Protein AF-A0A2E0MWC6-F1 (afdb_monomer)

Secondary structure (DSSP, 8-state):
--GGGS-HHHHHHHHHHHHHHHHHHHTT--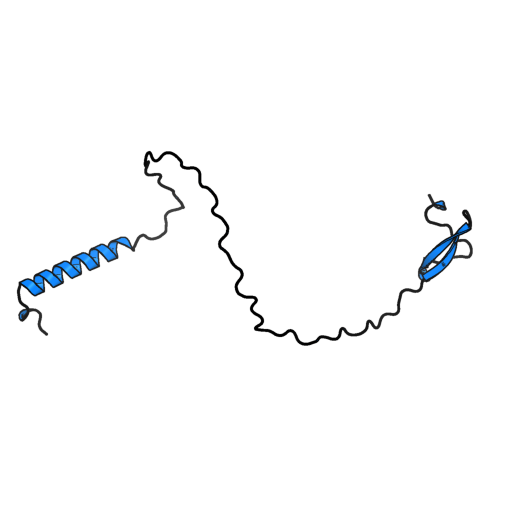-S------------------PPPP-----------S------PPP--SPPPPEEEEEBTTT--EEEEEGGG--SS-B--TTT--

Radius of gyration: 42.91 Å; Cα contacts (8 Å, |Δi|>4): 45; chains: 1; bounding box: 86×52×92 Å

Sequence (114 aa):
MNPEDLSIEELQKILQKKLEAENTKEETNKSVSDDFSVSRTGSNSRRQAVSAKENTWEDVGEHEDVSTPDFTPTARRRPKAKKVKKRCHVCGKNFEISASLVSGEFVRCNDCVK

Nearest PDB structures (foldseek):
  9c3c-assembly1_d  TM=2.875E-01  e=9.033E+00  Oryctolagus cuniculus

Mean predicted aligned error: 20.72 Å

Foldseek 3Di:
DDPVPDDPVVVVVVVVVVVVVVVVVVVPPPDPPDDDDDDDPDDVDDDDDDDDDPDPDDPPDDPPVDDDDDDDDDPDPDDDFDWDWDAAPPPRDIDIDGPVPPDDDHDHDPVVVD

Structure (mmCIF, N/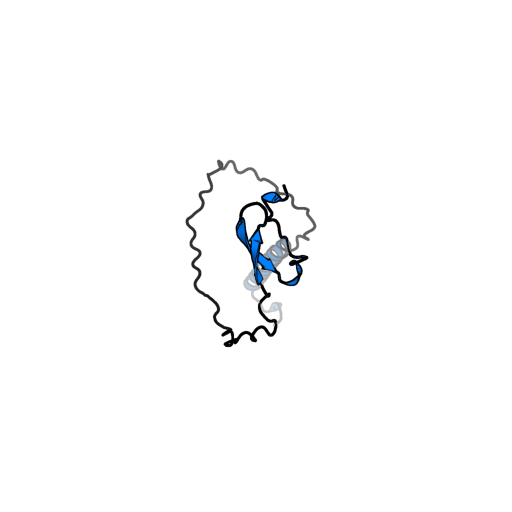CA/C/O backbone):
data_AF-A0A2E0MWC6-F1
#
_entry.id   AF-A0A2E0MWC6-F1
#
loop_
_atom_site.group_PDB
_atom_site.id
_atom_site.type_symbol
_atom_site.label_atom_id
_atom_site.label_alt_id
_atom_site.label_comp_id
_atom_site.label_asym_id
_atom_site.label_entity_id
_atom_site.label_seq_id
_atom_site.pdbx_PDB_ins_code
_atom_site.Cartn_x
_atom_site.Cartn_y
_atom_site.Cartn_z
_atom_site.occupancy
_atom_site.B_iso_or_equiv
_atom_site.auth_seq_id
_atom_site.auth_comp_id
_atom_site.auth_asym_id
_atom_site.auth_atom_id
_atom_site.pdbx_PDB_model_num
ATOM 1 N N . MET A 1 1 ? 59.049 -27.434 -55.974 1.00 55.75 1 MET A N 1
ATOM 2 C CA . MET A 1 1 ? 59.530 -26.546 -57.050 1.00 55.75 1 MET A CA 1
ATOM 3 C C . MET A 1 1 ? 60.727 -25.807 -56.501 1.00 55.75 1 MET A C 1
ATOM 5 O O . MET A 1 1 ? 60.599 -25.214 -55.435 1.00 55.75 1 MET A O 1
ATOM 9 N N . ASN A 1 2 ? 61.882 -25.951 -57.146 1.00 64.25 2 ASN A N 1
ATOM 10 C CA . ASN A 1 2 ? 63.106 -25.287 -56.711 1.00 64.25 2 ASN A CA 1
ATOM 11 C C . ASN A 1 2 ? 63.046 -23.815 -57.155 1.00 64.25 2 ASN A C 1
ATOM 13 O O . ASN A 1 2 ? 62.472 -23.526 -58.203 1.00 64.25 2 ASN A O 1
ATOM 17 N N . PRO A 1 3 ? 63.585 -22.871 -56.369 1.00 60.91 3 PRO A N 1
ATOM 18 C CA . PRO A 1 3 ? 63.461 -21.438 -56.649 1.00 60.91 3 PRO A CA 1
ATOM 19 C C . PRO A 1 3 ? 64.243 -20.975 -57.891 1.00 60.91 3 PRO A C 1
ATOM 21 O O . PRO A 1 3 ? 64.112 -19.822 -58.287 1.00 60.91 3 PRO A O 1
ATOM 24 N N . GLU A 1 4 ? 65.045 -21.856 -58.489 1.00 64.94 4 GLU A N 1
ATOM 25 C CA . GLU A 1 4 ? 65.932 -21.564 -59.621 1.00 64.94 4 GLU A CA 1
ATOM 26 C C . GLU A 1 4 ? 65.227 -21.638 -60.989 1.00 64.94 4 GLU A C 1
ATOM 28 O O . GLU A 1 4 ? 65.752 -21.115 -61.966 1.00 64.94 4 GLU A O 1
ATOM 33 N N . ASP A 1 5 ? 64.020 -22.215 -61.058 1.00 68.69 5 ASP A N 1
ATOM 34 C CA . ASP A 1 5 ? 63.251 -22.383 -62.306 1.00 68.69 5 ASP A CA 1
ATOM 35 C C . ASP A 1 5 ? 62.284 -21.215 -62.600 1.00 68.69 5 ASP 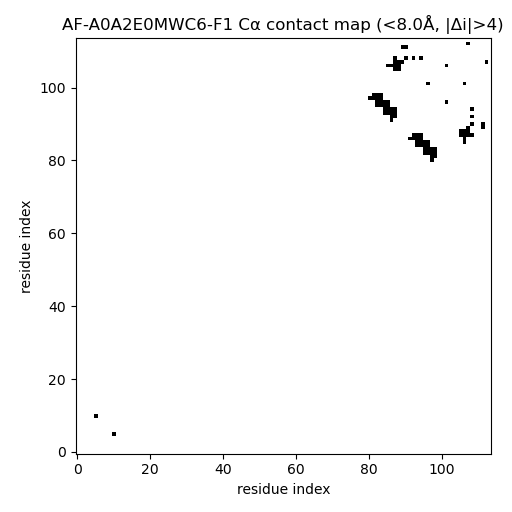A C 1
ATOM 37 O O . ASP A 1 5 ? 61.527 -21.249 -63.571 1.00 68.69 5 ASP A O 1
ATOM 41 N N . LEU A 1 6 ? 62.260 -20.192 -61.741 1.00 69.06 6 LEU A N 1
ATOM 42 C CA . LEU A 1 6 ? 61.363 -19.041 -61.863 1.00 69.06 6 LEU A CA 1
ATOM 43 C C . LEU A 1 6 ? 62.043 -17.913 -62.636 1.00 69.06 6 LEU A C 1
ATOM 45 O O . LEU A 1 6 ? 63.227 -17.628 -62.449 1.00 69.06 6 LEU A O 1
ATOM 49 N N . SER A 1 7 ? 61.279 -17.234 -63.489 1.00 79.44 7 SER A N 1
ATOM 50 C CA . SER A 1 7 ? 61.800 -16.095 -64.241 1.00 79.44 7 SER A CA 1
ATOM 51 C C . SER A 1 7 ? 62.153 -14.934 -63.300 1.00 79.44 7 SER A C 1
ATOM 53 O O . SER A 1 7 ? 61.542 -14.744 -62.245 1.00 79.44 7 SER A O 1
ATOM 55 N N . ILE A 1 8 ? 63.144 -14.124 -63.683 1.00 82.00 8 ILE A N 1
ATOM 56 C CA . ILE A 1 8 ? 63.650 -13.007 -62.862 1.00 82.00 8 ILE A CA 1
ATOM 57 C C . ILE A 1 8 ? 62.516 -12.046 -62.460 1.00 82.00 8 ILE A C 1
ATOM 59 O O . ILE A 1 8 ? 62.490 -11.540 -61.337 1.00 82.00 8 ILE A O 1
ATOM 63 N N . GLU A 1 9 ? 61.538 -11.847 -63.342 1.00 82.56 9 GLU A N 1
ATOM 64 C CA . GLU A 1 9 ? 60.374 -10.989 -63.097 1.00 82.56 9 GLU A CA 1
ATOM 65 C C . GLU A 1 9 ? 59.417 -11.559 -62.038 1.00 82.56 9 GLU A C 1
ATOM 67 O O . GLU A 1 9 ? 58.820 -10.814 -61.258 1.00 82.56 9 GLU A O 1
ATOM 72 N N . GLU A 1 10 ? 59.268 -12.882 -61.970 1.00 82.00 10 GLU A N 1
ATOM 73 C CA . GLU A 1 10 ? 58.441 -13.545 -60.957 1.00 82.00 10 GLU A CA 1
ATOM 74 C C . GLU A 1 10 ? 59.106 -13.500 -59.584 1.00 82.00 10 GLU A C 1
ATOM 76 O O . GLU A 1 10 ? 58.437 -13.245 -58.579 1.00 82.00 10 GLU A O 1
ATOM 81 N N . LEU A 1 11 ? 60.430 -13.656 -59.536 1.00 82.44 11 LEU A N 1
ATOM 82 C CA . LEU A 1 11 ? 61.204 -13.518 -58.303 1.00 82.44 11 LEU A CA 1
ATOM 83 C C . LEU A 1 11 ? 61.122 -12.091 -57.744 1.00 82.44 11 LEU A C 1
ATOM 85 O O . LEU A 1 11 ? 60.930 -11.913 -56.538 1.00 82.44 11 LEU A O 1
ATOM 89 N N . GLN A 1 12 ? 61.174 -11.075 -58.611 1.00 86.19 12 GLN A N 1
ATOM 90 C CA . GLN A 1 12 ? 60.979 -9.676 -58.221 1.00 86.19 12 GLN A CA 1
ATOM 91 C C . GLN A 1 12 ? 59.578 -9.425 -57.651 1.00 86.19 12 GLN A C 1
ATOM 93 O O . GLN A 1 12 ? 59.454 -8.808 -56.593 1.00 86.19 12 GLN A O 1
ATOM 98 N N . LYS A 1 13 ? 58.525 -9.970 -58.275 1.00 87.56 13 LYS A N 1
ATOM 99 C CA . LYS A 1 13 ? 57.145 -9.862 -57.766 1.00 87.56 13 LYS A CA 1
ATOM 100 C C . LYS A 1 13 ? 56.963 -10.538 -56.407 1.00 87.56 13 LYS A C 1
ATOM 102 O O . LYS A 1 13 ? 56.262 -10.012 -55.545 1.00 87.56 13 LYS A O 1
ATOM 107 N N . ILE A 1 14 ? 57.595 -11.692 -56.191 1.00 85.69 14 ILE A N 1
ATOM 108 C CA . ILE A 1 14 ? 57.540 -12.404 -54.905 1.00 85.69 14 ILE A CA 1
ATOM 109 C C . ILE A 1 14 ? 58.252 -11.603 -53.80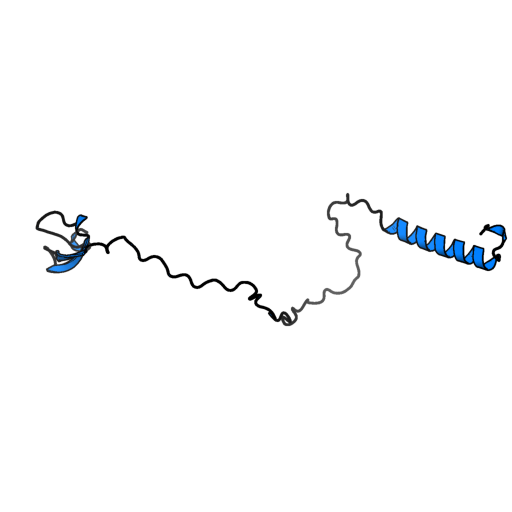8 1.00 85.69 14 ILE A C 1
ATOM 111 O O . ILE A 1 14 ? 57.741 -11.526 -52.690 1.00 85.69 14 ILE A O 1
ATOM 115 N N . LEU A 1 15 ? 59.396 -10.985 -54.117 1.00 87.12 15 LEU A N 1
ATOM 116 C CA . LEU A 1 15 ? 60.112 -10.110 -53.183 1.00 87.12 15 LEU A CA 1
ATOM 117 C C . LEU A 1 15 ? 59.288 -8.871 -52.817 1.00 87.12 15 LEU A C 1
ATOM 119 O O . LEU A 1 15 ? 59.169 -8.554 -51.636 1.00 87.12 15 LEU A O 1
ATOM 123 N N . GLN A 1 16 ? 58.656 -8.227 -53.799 1.00 85.69 16 GLN A N 1
ATOM 124 C CA . GLN A 1 16 ? 57.786 -7.069 -53.568 1.00 85.69 16 GLN A CA 1
ATOM 125 C C . GLN A 1 16 ? 56.598 -7.427 -52.664 1.00 85.69 16 GLN A C 1
ATOM 127 O O . GLN A 1 16 ? 56.344 -6.757 -51.667 1.00 85.69 16 GLN A O 1
ATOM 132 N N . LYS A 1 17 ? 55.949 -8.565 -52.932 1.00 86.69 17 LYS A N 1
ATOM 133 C CA . LYS A 1 17 ? 54.827 -9.065 -52.128 1.00 86.69 17 LYS A CA 1
ATOM 134 C C . LYS A 1 17 ? 55.231 -9.440 -50.698 1.00 86.69 17 LYS A C 1
ATOM 136 O O . LYS A 1 17 ? 54.433 -9.293 -49.776 1.00 86.69 17 LYS A O 1
ATOM 141 N N . LYS A 1 18 ? 56.457 -9.937 -50.492 1.00 84.50 18 LYS A N 1
ATOM 142 C CA . LYS A 1 18 ? 56.993 -10.212 -49.148 1.00 84.50 18 LYS A CA 1
ATOM 143 C C . LYS A 1 18 ? 57.300 -8.925 -48.381 1.00 84.50 18 LYS A C 1
ATOM 145 O O . LYS A 1 18 ? 56.927 -8.847 -47.218 1.00 84.50 18 LYS A O 1
ATOM 150 N N . LEU A 1 19 ? 57.878 -7.915 -49.033 1.00 79.94 19 LEU A N 1
ATOM 151 C CA . LEU A 1 19 ? 58.134 -6.600 -48.428 1.00 79.94 19 LEU A CA 1
ATOM 152 C C . LEU A 1 19 ? 56.835 -5.878 -48.030 1.00 79.94 19 LEU A C 1
ATOM 154 O O . LEU A 1 19 ? 56.767 -5.257 -46.973 1.00 79.94 19 LEU A O 1
ATOM 158 N N . GLU A 1 20 ? 55.776 -5.988 -48.834 1.00 74.25 20 GLU A N 1
ATOM 159 C CA . GLU A 1 20 ? 54.445 -5.459 -48.489 1.00 74.25 20 GLU A CA 1
ATOM 160 C C . GLU A 1 20 ? 53.802 -6.219 -47.315 1.00 74.25 20 GLU A C 1
ATOM 162 O O . GLU A 1 20 ? 53.155 -5.620 -46.452 1.00 74.25 20 GLU A O 1
ATOM 167 N N . ALA A 1 21 ? 54.014 -7.537 -47.242 1.00 69.75 21 ALA A N 1
ATOM 168 C CA . ALA A 1 21 ? 53.527 -8.381 -46.152 1.00 69.75 21 ALA A CA 1
ATOM 169 C C . ALA A 1 21 ? 54.314 -8.209 -44.837 1.00 69.75 21 ALA A C 1
ATOM 171 O O . ALA A 1 21 ? 53.779 -8.508 -43.771 1.00 69.75 21 ALA A O 1
ATOM 172 N N . GLU A 1 22 ? 55.571 -7.764 -44.892 1.00 64.19 22 GLU A N 1
ATOM 173 C CA . GLU A 1 22 ? 56.371 -7.431 -43.706 1.00 64.19 22 GLU A CA 1
ATOM 174 C C . GLU A 1 22 ? 56.025 -6.032 -43.180 1.00 64.19 22 GLU A C 1
ATOM 176 O O . GLU A 1 22 ? 55.734 -5.901 -41.992 1.00 64.19 22 GLU A O 1
ATOM 181 N N . ASN A 1 23 ? 55.880 -5.028 -44.056 1.00 59.22 23 ASN A N 1
ATOM 182 C CA . ASN A 1 23 ? 55.438 -3.683 -43.655 1.00 59.22 23 ASN A CA 1
ATOM 183 C C . ASN A 1 23 ? 54.040 -3.680 -43.009 1.00 59.22 23 ASN A C 1
ATOM 185 O O . ASN A 1 23 ? 53.793 -2.943 -42.061 1.00 59.22 23 ASN A O 1
ATOM 189 N N . THR A 1 24 ? 53.126 -4.542 -43.465 1.00 57.16 24 THR A N 1
ATOM 190 C CA . THR A 1 24 ? 51.784 -4.666 -42.861 1.00 57.16 24 THR A CA 1
ATOM 191 C C . THR A 1 24 ? 51.776 -5.412 -41.521 1.00 57.16 24 THR A C 1
ATOM 193 O O . THR A 1 24 ? 50.833 -5.256 -40.747 1.00 57.16 24 THR A O 1
ATOM 196 N N . LYS A 1 25 ? 52.814 -6.202 -41.205 1.00 54.75 25 LYS A N 1
ATOM 197 C CA . LYS A 1 25 ? 52.940 -6.921 -39.922 1.00 54.75 25 LYS A CA 1
ATOM 198 C C . LYS A 1 25 ? 53.641 -6.105 -38.837 1.00 54.75 25 LYS A C 1
ATOM 200 O O . LYS A 1 25 ? 53.372 -6.325 -37.655 1.00 54.75 25 LYS A O 1
ATOM 205 N N . GLU A 1 26 ? 54.508 -5.166 -39.208 1.00 55.53 26 GLU A N 1
ATOM 206 C CA . GLU A 1 26 ? 55.180 -4.280 -38.249 1.00 55.53 26 GLU A CA 1
ATOM 207 C C . GLU A 1 26 ? 54.240 -3.210 -37.663 1.00 55.53 26 GLU A C 1
ATOM 209 O O . GLU A 1 26 ? 54.460 -2.746 -36.544 1.00 55.53 26 GLU A O 1
ATOM 214 N N . GLU A 1 27 ? 53.127 -2.887 -38.330 1.00 56.06 27 GLU A N 1
ATOM 215 C CA . GLU A 1 27 ? 52.155 -1.906 -37.820 1.00 56.06 27 GLU A CA 1
ATOM 216 C C . GLU A 1 27 ? 51.218 -2.445 -36.719 1.00 56.06 27 GLU A C 1
ATOM 218 O O . GLU A 1 27 ? 50.603 -1.651 -36.002 1.00 56.06 27 GLU A O 1
ATOM 223 N N . THR A 1 28 ? 51.126 -3.767 -36.514 1.00 55.34 28 THR A N 1
ATOM 224 C CA . THR A 1 28 ? 50.170 -4.368 -35.558 1.00 55.34 28 THR A CA 1
ATOM 225 C C . THR A 1 28 ? 50.766 -4.837 -34.229 1.00 55.34 28 THR A C 1
ATOM 227 O O . THR A 1 28 ? 50.020 -5.280 -33.361 1.00 55.34 28 THR A O 1
ATOM 230 N N . ASN A 1 29 ? 52.076 -4.690 -34.006 1.00 54.06 29 ASN A N 1
ATOM 231 C CA . ASN A 1 29 ? 52.718 -5.036 -32.729 1.00 54.06 29 ASN A CA 1
ATOM 232 C C . ASN A 1 29 ? 52.995 -3.804 -31.852 1.00 54.06 29 ASN A C 1
ATOM 234 O O . ASN A 1 29 ? 54.079 -3.658 -31.291 1.00 54.06 29 ASN A O 1
ATOM 238 N N . LYS A 1 30 ? 52.011 -2.910 -31.695 1.00 59.50 30 LYS A N 1
ATOM 239 C CA . LYS A 1 30 ? 52.036 -1.942 -30.589 1.00 59.50 30 LYS A CA 1
ATOM 240 C C . LYS A 1 30 ? 51.499 -2.633 -29.343 1.00 59.50 30 LYS A C 1
ATOM 242 O O . LYS A 1 30 ? 50.292 -2.787 -29.177 1.00 59.50 30 LYS A O 1
ATOM 247 N N . SER A 1 31 ? 52.411 -3.084 -28.486 1.00 55.62 31 SER A N 1
ATOM 248 C CA . SER A 1 31 ? 52.096 -3.505 -27.123 1.00 55.62 31 SER A CA 1
ATOM 249 C C . SER A 1 31 ? 51.298 -2.398 -26.434 1.00 55.62 31 SER A C 1
ATOM 251 O O . SER A 1 31 ? 51.789 -1.281 -26.286 1.00 55.62 31 SER A O 1
ATOM 253 N N . VAL A 1 32 ? 50.061 -2.694 -26.041 1.00 61.34 32 VAL A N 1
ATOM 254 C CA . VAL A 1 32 ? 49.188 -1.758 -25.326 1.00 61.34 32 VAL A CA 1
ATOM 255 C C . VAL A 1 32 ? 49.702 -1.623 -23.891 1.00 61.34 32 VAL A C 1
ATOM 257 O O . VAL A 1 32 ? 49.251 -2.318 -22.986 1.00 61.34 32 VAL A O 1
ATOM 260 N N . SER A 1 33 ? 50.700 -0.766 -23.699 1.00 60.12 33 SER A N 1
ATOM 261 C CA . SER A 1 33 ? 51.193 -0.328 -22.388 1.00 60.12 33 SER A CA 1
ATOM 262 C C . SER A 1 33 ? 51.222 1.195 -22.264 1.00 60.12 33 SER A C 1
ATOM 264 O O . SER A 1 33 ? 51.927 1.720 -21.409 1.00 60.12 33 SER A O 1
ATOM 266 N N . ASP A 1 34 ? 50.474 1.898 -23.113 1.00 58.97 34 ASP A N 1
ATOM 267 C CA . ASP A 1 34 ? 50.352 3.348 -23.051 1.00 58.97 34 ASP A CA 1
ATOM 268 C C . ASP A 1 34 ? 49.003 3.712 -22.434 1.00 58.97 34 ASP A C 1
ATOM 270 O O . ASP A 1 34 ? 47.936 3.493 -23.013 1.00 58.97 34 ASP A O 1
ATOM 274 N N . ASP A 1 35 ? 49.090 4.239 -21.214 1.00 64.25 35 ASP A N 1
ATOM 275 C CA . ASP A 1 35 ? 48.013 4.909 -20.496 1.00 64.25 35 ASP A CA 1
ATOM 276 C C . ASP A 1 35 ? 47.322 5.923 -21.424 1.00 64.25 35 ASP A C 1
ATOM 278 O O . ASP A 1 35 ? 47.987 6.570 -22.241 1.00 64.25 35 ASP A O 1
ATOM 282 N N . PHE A 1 36 ? 45.991 6.018 -21.335 1.00 65.44 36 PHE A N 1
ATOM 283 C CA . PHE A 1 36 ? 45.118 6.728 -22.280 1.00 65.44 36 PHE A CA 1
ATOM 284 C C . PHE A 1 36 ? 45.561 8.187 -22.501 1.00 65.44 36 PHE A C 1
ATOM 286 O O . PHE A 1 36 ? 45.068 9.120 -21.865 1.00 65.44 36 PHE A O 1
ATOM 293 N N . SER A 1 37 ? 46.464 8.409 -23.453 1.00 70.44 37 SER A N 1
ATOM 294 C CA . SER A 1 37 ? 46.970 9.728 -23.811 1.00 70.44 37 SER A CA 1
ATOM 295 C C . SER A 1 37 ? 46.432 10.117 -25.184 1.00 70.44 37 SER A C 1
ATOM 297 O O . SER A 1 37 ? 46.735 9.526 -26.217 1.00 70.44 37 SER A O 1
ATOM 299 N N . VAL A 1 38 ? 45.565 11.130 -25.195 1.00 72.62 38 VAL A N 1
ATOM 300 C CA . VAL A 1 38 ? 44.995 11.673 -26.430 1.00 72.62 38 VAL A CA 1
ATOM 301 C C . VAL A 1 38 ? 45.953 12.728 -26.979 1.00 72.62 38 VAL A C 1
ATOM 303 O O . VAL A 1 38 ? 45.987 13.857 -26.486 1.00 72.62 38 VAL A O 1
ATOM 306 N N . SER A 1 39 ? 46.718 12.394 -28.018 1.00 71.75 39 SER A N 1
ATOM 307 C CA . SER A 1 39 ? 47.515 13.377 -28.755 1.00 71.75 39 SER A CA 1
ATOM 308 C C . SER A 1 39 ? 46.613 14.152 -29.723 1.00 71.75 39 SER A C 1
ATOM 310 O O . SER A 1 39 ? 46.045 13.618 -30.674 1.00 71.75 39 SER A O 1
ATOM 312 N N . ARG A 1 40 ? 46.424 15.450 -29.462 1.00 69.19 40 ARG A N 1
ATOM 313 C CA . ARG A 1 40 ? 45.667 16.335 -30.357 1.00 69.19 40 ARG A CA 1
ATOM 314 C C . ARG A 1 40 ? 46.598 16.854 -31.448 1.00 69.19 40 ARG A C 1
ATOM 316 O O . ARG A 1 40 ? 47.258 17.873 -31.264 1.00 69.19 40 ARG A O 1
ATOM 323 N N . THR A 1 41 ? 46.638 16.180 -32.592 1.00 66.25 41 THR A N 1
ATOM 324 C CA . THR A 1 41 ? 47.168 16.770 -33.826 1.00 66.25 41 THR A CA 1
ATOM 325 C C . THR A 1 41 ? 46.216 17.883 -34.263 1.00 66.25 41 THR A C 1
ATOM 327 O O . THR A 1 41 ? 45.064 17.651 -34.628 1.00 66.25 41 THR A O 1
ATOM 330 N N . GLY A 1 42 ? 46.660 19.132 -34.118 1.00 66.62 42 GLY A N 1
ATOM 331 C CA . GLY A 1 42 ? 45.848 20.316 -34.383 1.00 66.62 42 GLY A CA 1
ATOM 332 C C . GLY A 1 42 ? 45.499 20.457 -35.862 1.00 66.62 42 GLY A C 1
ATOM 333 O O . GLY A 1 42 ? 46.200 21.144 -36.597 1.00 66.62 42 GLY A O 1
ATOM 334 N N . SER A 1 43 ? 44.389 19.858 -36.298 1.00 63.47 43 SER A N 1
ATOM 335 C CA . SER A 1 43 ? 43.694 20.353 -37.484 1.00 63.47 43 SER A CA 1
ATOM 336 C C . SER A 1 43 ? 42.905 21.598 -37.073 1.00 63.47 43 SER A C 1
ATOM 338 O O . SER A 1 43 ? 42.097 21.556 -36.146 1.00 63.47 43 SER A O 1
ATOM 340 N N . ASN A 1 44 ? 43.131 22.721 -37.756 1.00 63.69 4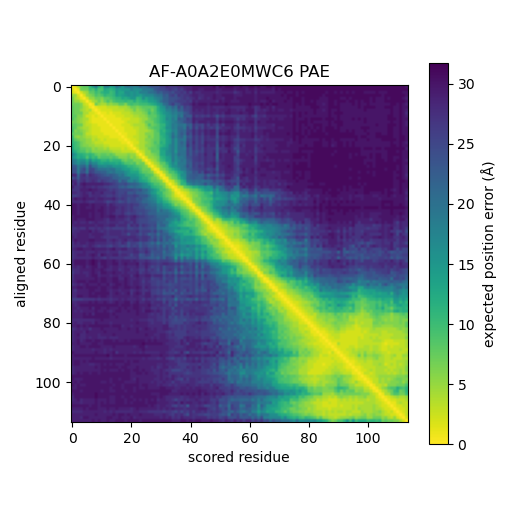4 ASN A N 1
ATOM 341 C CA . ASN A 1 44 ? 42.363 23.963 -37.600 1.00 63.69 44 ASN A CA 1
ATOM 342 C C . ASN A 1 44 ? 40.923 23.832 -38.148 1.00 63.69 44 ASN A C 1
ATOM 344 O O . ASN A 1 44 ? 40.374 24.776 -38.718 1.00 63.69 44 ASN A O 1
ATOM 348 N N . SER A 1 45 ? 40.292 22.662 -38.011 1.00 67.31 45 SER A N 1
ATOM 349 C CA . SER A 1 45 ? 38.873 22.521 -38.310 1.00 67.31 45 SER A CA 1
ATOM 350 C C . SER A 1 45 ? 38.085 23.250 -37.220 1.00 67.31 45 SER A C 1
ATOM 352 O O . SER A 1 45 ? 38.198 22.971 -36.024 1.00 67.31 45 SER A O 1
ATOM 354 N N . ARG A 1 46 ? 37.320 24.273 -37.620 1.00 71.75 46 ARG A N 1
ATOM 355 C CA . ARG A 1 46 ? 36.387 24.947 -36.709 1.00 71.75 46 ARG A CA 1
ATOM 356 C C . ARG A 1 46 ? 35.465 23.892 -36.105 1.00 71.75 46 ARG A C 1
ATOM 358 O O . ARG A 1 46 ? 34.939 23.053 -36.831 1.00 71.75 46 ARG A O 1
ATOM 365 N N . ARG A 1 47 ? 35.249 23.971 -34.790 1.00 74.12 47 ARG A N 1
ATOM 366 C CA . ARG A 1 47 ? 34.288 23.122 -34.076 1.00 74.12 47 ARG A CA 1
ATOM 367 C C . ARG A 1 47 ? 32.925 23.256 -34.758 1.00 74.12 47 ARG A C 1
ATOM 369 O O . ARG A 1 47 ? 32.342 24.338 -34.742 1.00 74.12 47 ARG A O 1
ATOM 376 N N . GLN A 1 48 ? 32.452 22.185 -35.385 1.00 78.12 48 GLN A N 1
ATOM 377 C CA . GLN A 1 48 ? 31.094 22.107 -35.913 1.00 78.12 48 GLN A CA 1
ATOM 378 C C . GLN A 1 48 ? 30.161 21.631 -34.800 1.00 78.12 48 GLN A C 1
ATOM 380 O O . GLN A 1 48 ? 30.542 20.801 -33.973 1.00 78.12 48 GLN A O 1
ATOM 385 N N . ALA A 1 49 ? 28.950 22.183 -34.753 1.00 81.12 49 ALA A N 1
ATOM 386 C CA . ALA A 1 49 ? 27.936 21.729 -33.815 1.00 81.12 49 ALA A CA 1
ATOM 387 C C . ALA A 1 49 ? 27.510 20.303 -34.189 1.00 81.12 49 ALA A C 1
ATOM 389 O O . ALA A 1 49 ? 27.096 20.054 -35.320 1.00 81.12 49 ALA A O 1
ATOM 390 N N . VAL A 1 50 ? 27.618 19.372 -33.243 1.00 78.75 50 VAL A N 1
ATOM 391 C CA . VAL A 1 50 ? 27.078 18.021 -33.405 1.00 78.75 50 VAL A CA 1
ATOM 392 C C . VAL A 1 50 ? 25.572 18.111 -33.188 1.00 78.75 50 VAL A C 1
ATOM 394 O O . VAL A 1 50 ? 25.129 18.383 -32.074 1.00 78.75 50 VAL A O 1
ATOM 397 N N . SER A 1 51 ? 24.781 17.925 -34.244 1.00 81.19 51 SER A N 1
ATOM 398 C CA . SER A 1 51 ? 23.338 17.736 -34.111 1.00 81.19 51 SER A CA 1
ATOM 399 C C . SER A 1 51 ? 23.042 16.258 -33.882 1.00 81.19 51 SER A C 1
ATOM 401 O O . SER A 1 51 ? 23.553 15.386 -34.589 1.00 81.19 51 SER A O 1
ATOM 403 N N . ALA A 1 52 ? 22.217 15.967 -32.878 1.00 81.00 52 ALA A N 1
ATOM 404 C CA . ALA A 1 52 ? 21.640 14.641 -32.742 1.00 81.00 52 ALA A CA 1
ATOM 405 C C . ALA A 1 52 ? 20.741 14.395 -33.961 1.00 81.00 52 ALA A C 1
ATOM 407 O O . ALA A 1 52 ? 19.861 15.204 -34.258 1.00 81.00 52 ALA A O 1
ATOM 408 N N . LYS A 1 53 ? 21.006 13.315 -34.698 1.00 84.12 53 LYS A N 1
ATOM 409 C CA . LYS A 1 53 ? 20.086 12.842 -35.733 1.00 84.12 53 LYS A CA 1
ATOM 410 C C . LYS A 1 53 ? 18.880 12.185 -35.070 1.00 84.12 53 LYS A C 1
ATOM 412 O O . LYS A 1 53 ? 18.949 11.777 -33.910 1.00 84.12 53 LYS A O 1
ATOM 417 N N . GLU A 1 54 ? 17.790 12.100 -35.820 1.00 86.38 54 GLU A N 1
ATOM 418 C CA . GLU A 1 54 ? 16.607 11.361 -35.395 1.00 86.38 54 GLU A CA 1
ATOM 419 C C . GLU A 1 54 ? 16.975 9.907 -35.092 1.00 86.38 54 GLU A C 1
ATOM 421 O O . GLU A 1 54 ? 17.850 9.317 -35.734 1.00 86.38 54 GLU A O 1
ATOM 426 N N . ASN A 1 55 ? 16.336 9.357 -34.064 1.00 83.62 55 ASN A N 1
ATOM 427 C CA . ASN A 1 55 ? 16.560 7.984 -33.662 1.00 83.62 55 ASN A CA 1
ATOM 428 C C . ASN A 1 55 ? 15.998 7.048 -34.741 1.00 83.62 55 ASN A C 1
ATOM 430 O O . ASN A 1 55 ? 14.794 7.034 -34.967 1.00 83.62 55 ASN A O 1
ATOM 434 N N . THR A 1 56 ? 16.869 6.275 -35.388 1.00 86.31 56 THR A N 1
ATOM 435 C CA . THR A 1 56 ? 16.490 5.255 -36.380 1.00 86.31 56 THR A CA 1
ATOM 436 C C . THR A 1 56 ? 16.367 3.862 -35.768 1.00 86.31 56 THR A C 1
ATOM 438 O O . THR A 1 56 ? 16.301 2.878 -36.497 1.00 86.31 56 THR A O 1
ATOM 441 N N . TRP A 1 57 ? 16.447 3.745 -34.441 1.00 85.25 57 TRP A N 1
ATOM 442 C CA . TRP A 1 57 ? 16.278 2.468 -33.769 1.00 85.25 57 TRP A CA 1
ATOM 443 C C . TRP A 1 57 ? 14.800 2.083 -33.772 1.00 85.25 57 TRP A C 1
ATOM 445 O O . TRP A 1 57 ? 13.971 2.748 -33.150 1.00 85.25 57 TRP A O 1
ATOM 455 N N . GLU A 1 58 ? 14.502 1.007 -34.488 1.00 81.81 58 GLU A N 1
ATOM 456 C CA . GLU A 1 58 ? 13.206 0.346 -34.506 1.00 81.81 58 GLU A CA 1
ATOM 457 C C . GLU A 1 58 ? 13.339 -0.966 -33.729 1.00 81.81 58 GLU A C 1
ATOM 459 O O . GLU A 1 58 ? 14.255 -1.756 -33.973 1.00 81.81 58 GLU A O 1
ATOM 464 N N . ASP A 1 59 ? 12.446 -1.180 -32.765 1.00 81.44 59 ASP A N 1
ATOM 465 C CA . ASP A 1 59 ? 12.372 -2.423 -32.003 1.00 81.44 59 ASP A CA 1
ATOM 466 C C . ASP A 1 59 ? 11.615 -3.468 -32.836 1.00 81.44 59 ASP A C 1
ATOM 468 O O . ASP A 1 59 ? 10.385 -3.481 -32.874 1.00 81.44 59 ASP A O 1
ATOM 472 N N . VAL A 1 60 ? 12.352 -4.278 -33.602 1.00 78.12 60 VAL A N 1
ATOM 473 C CA . VAL A 1 60 ? 11.779 -5.243 -34.563 1.00 78.12 60 VAL A CA 1
ATOM 474 C C . VAL A 1 60 ? 11.667 -6.656 -33.967 1.00 78.12 60 VAL A C 1
ATOM 476 O O . VAL A 1 60 ? 11.468 -7.622 -34.701 1.00 78.12 60 VAL A O 1
ATOM 479 N N . GLY A 1 61 ? 11.769 -6.834 -32.646 1.00 72.81 61 GLY A N 1
ATOM 480 C CA . GLY A 1 61 ? 11.620 -8.176 -32.084 1.00 72.81 61 GLY A CA 1
ATOM 481 C C . GLY A 1 61 ? 11.455 -8.245 -30.576 1.00 72.81 61 GLY A C 1
ATOM 482 O O . GLY A 1 61 ? 12.439 -8.230 -29.841 1.00 72.81 61 GLY A O 1
ATOM 483 N N . GLU A 1 62 ? 10.226 -8.497 -30.124 1.00 72.00 62 GLU A N 1
ATOM 484 C CA . GLU A 1 62 ? 10.037 -9.247 -28.884 1.00 72.00 62 GLU A CA 1
ATOM 485 C C . GLU A 1 62 ? 10.361 -10.722 -29.169 1.00 72.00 62 GLU A C 1
ATOM 487 O O . GLU A 1 62 ? 9.697 -11.388 -29.963 1.00 72.00 62 GLU A O 1
ATOM 492 N N . HIS A 1 63 ? 11.426 -11.236 -28.550 1.00 69.81 63 HIS A N 1
ATOM 493 C CA . HIS A 1 63 ? 11.719 -12.669 -28.544 1.00 69.81 63 HIS A CA 1
ATOM 494 C C . HIS A 1 63 ? 10.660 -13.391 -27.690 1.00 69.81 63 HIS A C 1
ATOM 496 O O . HIS A 1 63 ? 10.832 -13.574 -26.486 1.00 69.81 63 HIS A O 1
ATOM 502 N N . GLU A 1 64 ? 9.564 -13.826 -28.315 1.00 69.69 64 GLU A N 1
ATOM 503 C CA . GLU A 1 64 ? 8.533 -14.687 -27.708 1.00 69.69 64 GLU A CA 1
ATOM 504 C C . GLU A 1 64 ? 8.946 -16.178 -27.671 1.00 69.69 64 GLU A C 1
ATOM 506 O O . GLU A 1 64 ? 8.102 -17.073 -27.666 1.00 69.69 64 GLU A O 1
ATOM 511 N N . ASP A 1 65 ? 10.247 -16.487 -27.626 1.00 71.88 65 ASP A N 1
ATOM 512 C CA . ASP A 1 65 ? 10.752 -17.873 -27.666 1.00 71.88 65 ASP A CA 1
ATOM 513 C C . ASP A 1 65 ? 10.310 -18.714 -26.453 1.00 71.88 65 ASP A C 1
ATOM 515 O O . ASP A 1 65 ? 10.402 -19.944 -26.463 1.00 71.88 65 ASP A O 1
ATOM 519 N N . VAL A 1 66 ? 9.827 -18.063 -25.390 1.00 75.50 66 VAL A N 1
ATOM 520 C CA . VAL A 1 66 ? 9.409 -18.715 -24.149 1.00 75.50 66 VAL A CA 1
ATOM 521 C C . VAL A 1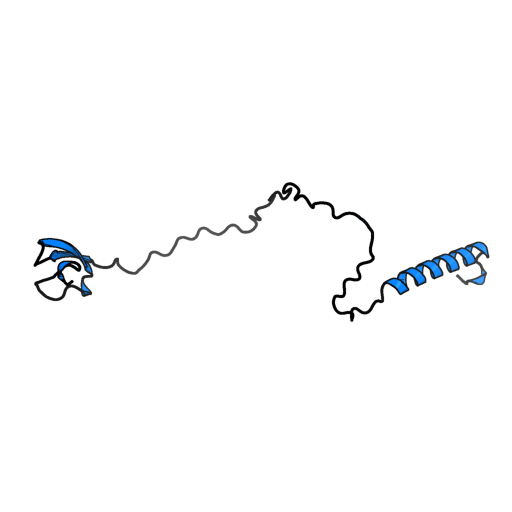 66 ? 7.978 -18.318 -23.806 1.00 75.50 66 VAL A C 1
ATOM 523 O O . VAL A 1 66 ? 7.719 -17.288 -23.184 1.00 75.50 66 VAL A O 1
ATOM 526 N N . SER A 1 67 ? 7.034 -19.190 -24.158 1.0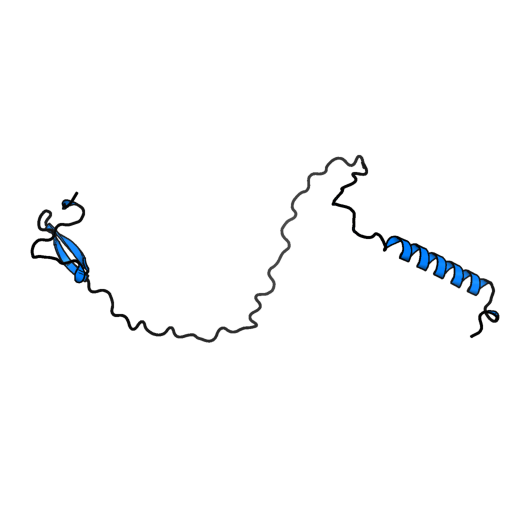0 80.25 67 SER A N 1
ATOM 527 C CA . SER A 1 67 ? 5.665 -19.108 -23.651 1.00 80.25 67 SER A CA 1
ATOM 528 C C . SER A 1 67 ? 5.678 -19.376 -22.144 1.00 80.25 67 SER A C 1
ATOM 530 O O . SER A 1 67 ? 6.025 -20.471 -21.692 1.00 80.25 67 SER A O 1
ATO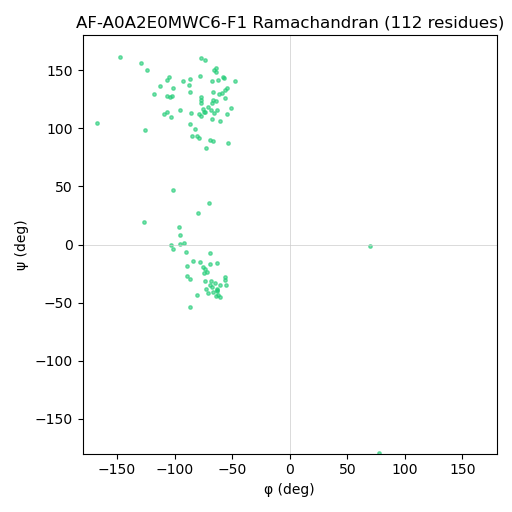M 532 N N . THR A 1 68 ? 5.347 -18.356 -21.348 1.00 83.06 68 THR A N 1
ATOM 533 C CA . THR A 1 68 ? 5.189 -18.532 -19.901 1.00 83.06 68 THR A CA 1
ATOM 534 C C . THR A 1 68 ? 3.962 -19.415 -19.669 1.00 83.06 68 THR A C 1
ATOM 536 O O . THR A 1 68 ? 2.878 -19.051 -20.120 1.00 83.06 68 THR A O 1
ATOM 539 N N . PRO A 1 69 ? 4.096 -20.567 -18.991 1.00 84.50 69 PRO A N 1
ATOM 540 C CA . PRO A 1 69 ? 2.964 -21.452 -18.759 1.00 84.50 69 PRO A CA 1
ATOM 541 C C . PRO A 1 69 ? 1.911 -20.771 -17.881 1.00 84.50 69 PRO A C 1
ATOM 543 O O . PRO A 1 69 ? 2.243 -19.999 -16.977 1.00 84.50 69 PRO A O 1
ATOM 546 N N . ASP A 1 70 ? 0.642 -21.111 -18.107 1.00 85.00 70 ASP A N 1
ATOM 547 C CA . ASP A 1 70 ? -0.476 -20.591 -17.325 1.00 85.00 70 ASP A CA 1
ATOM 548 C C . ASP A 1 70 ? -0.334 -20.981 -15.844 1.00 85.00 70 ASP A C 1
ATOM 550 O O . ASP A 1 70 ? -0.538 -22.130 -15.441 1.00 85.00 70 ASP A O 1
ATOM 554 N N . PHE A 1 71 ? 0.029 -20.010 -15.006 1.00 87.31 71 PHE A N 1
ATOM 555 C CA . PHE A 1 71 ? 0.170 -20.198 -13.567 1.00 87.31 71 PHE A CA 1
ATOM 556 C C . PHE A 1 71 ? -1.111 -19.786 -12.842 1.00 87.31 71 PHE A C 1
ATOM 558 O O . PHE A 1 71 ? -1.467 -18.608 -12.786 1.00 87.31 71 PHE A O 1
ATOM 565 N N . THR A 1 72 ? -1.779 -20.742 -12.196 1.00 87.06 72 THR A N 1
ATOM 566 C CA . THR A 1 72 ? -2.849 -20.430 -11.243 1.00 87.06 72 THR A CA 1
ATOM 567 C C . THR A 1 72 ? -2.243 -20.160 -9.863 1.00 87.06 72 THR A C 1
ATOM 569 O O . THR A 1 72 ? -1.724 -21.095 -9.243 1.00 87.06 72 THR A O 1
ATOM 572 N N . PRO A 1 73 ? -2.313 -18.926 -9.330 1.00 88.12 73 PRO A N 1
ATOM 573 C CA . PRO A 1 73 ? -1.773 -18.631 -8.013 1.00 88.12 73 PRO A CA 1
ATOM 574 C C . PRO A 1 73 ? -2.486 -19.452 -6.942 1.00 88.12 73 PRO A C 1
ATOM 576 O O . PRO A 1 73 ? -3.715 -19.454 -6.842 1.00 88.12 73 PRO A O 1
ATOM 579 N N . THR A 1 74 ? -1.705 -20.126 -6.099 1.00 88.69 74 THR A N 1
ATOM 580 C CA . THR A 1 74 ? -2.239 -20.880 -4.965 1.00 88.69 74 THR A CA 1
ATOM 581 C C . THR A 1 74 ? -3.072 -19.961 -4.077 1.00 88.69 74 THR A C 1
ATOM 583 O O . THR A 1 74 ? -2.592 -18.930 -3.595 1.00 88.69 74 THR A O 1
ATOM 586 N N . ALA A 1 75 ? -4.321 -20.353 -3.819 1.00 89.50 75 ALA A N 1
ATOM 587 C CA . ALA A 1 75 ? -5.208 -19.591 -2.956 1.00 89.50 75 ALA A CA 1
ATOM 588 C C . ALA A 1 75 ? -4.573 -19.380 -1.572 1.00 89.50 75 ALA A C 1
ATOM 590 O O . ALA A 1 75 ? -4.050 -20.301 -0.932 1.00 89.50 75 ALA A O 1
ATOM 591 N N . ARG A 1 76 ? -4.630 -18.138 -1.088 1.00 90.19 76 ARG A N 1
ATOM 592 C CA . ARG A 1 76 ? -4.059 -17.767 0.205 1.00 90.19 76 ARG A CA 1
ATOM 593 C C . ARG A 1 76 ? -4.786 -18.519 1.325 1.00 90.19 76 ARG A C 1
ATOM 595 O O . ARG A 1 76 ? -5.949 -18.250 1.596 1.00 90.19 76 ARG A O 1
ATOM 602 N N . ARG A 1 77 ? -4.073 -19.397 2.041 1.00 90.75 77 ARG A N 1
ATOM 603 C CA . ARG A 1 77 ? -4.616 -20.158 3.189 1.00 90.75 77 ARG A CA 1
ATOM 604 C C . ARG A 1 77 ? -4.910 -19.301 4.427 1.00 90.75 77 ARG A C 1
ATOM 606 O O . ARG A 1 77 ? -5.606 -19.742 5.336 1.00 90.75 77 ARG A O 1
ATOM 613 N N . ARG A 1 78 ? -4.358 -18.084 4.501 1.00 89.50 78 ARG A N 1
ATOM 614 C CA . ARG A 1 78 ? -4.539 -17.191 5.654 1.00 89.50 78 ARG A CA 1
ATOM 615 C C . ARG A 1 78 ? -5.933 -16.542 5.613 1.00 89.50 78 ARG A C 1
ATOM 617 O O . ARG A 1 78 ? -6.237 -15.880 4.620 1.00 89.50 78 ARG A O 1
ATOM 624 N N . PRO A 1 79 ? -6.734 -16.628 6.693 1.00 87.94 79 PRO A N 1
ATOM 625 C CA . PRO A 1 79 ? -8.013 -15.931 6.762 1.00 87.94 79 PRO A CA 1
ATOM 626 C C . PRO A 1 79 ? -7.816 -14.411 6.735 1.00 87.94 79 PRO A C 1
ATOM 628 O O . PRO A 1 79 ? -6.796 -13.885 7.195 1.00 87.94 79 PRO A O 1
ATOM 631 N N . LYS A 1 80 ? -8.817 -13.688 6.218 1.00 88.06 80 LYS A N 1
ATOM 632 C CA . LYS A 1 80 ? -8.835 -12.219 6.265 1.00 88.06 80 LYS A CA 1
ATOM 633 C C . LYS A 1 80 ? -8.760 -11.746 7.722 1.00 88.06 80 LYS A C 1
ATOM 635 O O . LYS A 1 80 ? -9.315 -12.378 8.622 1.00 88.06 80 LYS A O 1
ATOM 640 N N . ALA A 1 81 ? -8.065 -10.633 7.953 1.00 89.94 81 ALA A N 1
ATOM 641 C CA . ALA A 1 81 ? -7.966 -10.045 9.283 1.00 89.94 81 ALA A CA 1
ATOM 642 C C . ALA A 1 81 ? -9.366 -9.693 9.814 1.00 89.94 81 ALA A C 1
ATOM 644 O O . ALA A 1 81 ? -10.152 -9.045 9.122 1.00 89.94 81 ALA A O 1
ATOM 645 N N . LYS A 1 82 ? -9.673 -10.119 11.044 1.00 91.12 82 LYS A N 1
ATOM 646 C CA . LYS A 1 82 ? -10.954 -9.830 11.695 1.00 91.12 82 LYS A CA 1
ATOM 647 C C . LYS A 1 82 ? -10.964 -8.376 12.166 1.00 91.12 82 LYS A C 1
ATOM 649 O O . LYS A 1 82 ? -10.162 -8.001 13.025 1.00 91.12 82 LYS A O 1
ATOM 654 N N . LYS A 1 83 ? -11.875 -7.575 11.612 1.00 92.88 83 LYS A N 1
ATOM 655 C CA . LYS A 1 83 ? -12.160 -6.209 12.062 1.00 92.88 83 LYS A CA 1
ATOM 656 C C . LYS A 1 83 ? 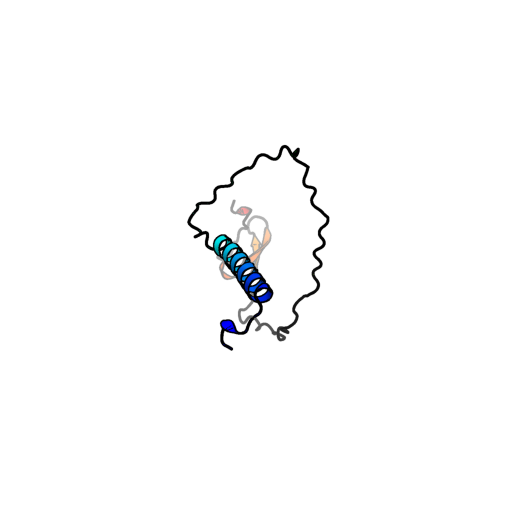-13.495 -6.173 12.796 1.00 92.88 83 LYS A C 1
ATOM 658 O O . LYS A 1 83 ? -14.438 -6.850 12.393 1.00 92.88 83 LYS A O 1
ATOM 663 N N . VAL A 1 84 ? -13.567 -5.380 13.856 1.00 91.12 84 VAL A N 1
ATOM 664 C CA . VAL A 1 84 ? -14.772 -5.166 14.658 1.00 91.12 84 VAL A CA 1
ATOM 665 C C . VAL A 1 84 ? -15.154 -3.695 14.560 1.00 91.12 84 VAL A C 1
ATOM 667 O O . VAL A 1 84 ? -14.317 -2.817 14.772 1.00 91.12 84 VAL A O 1
ATOM 670 N N . LYS A 1 85 ? -16.422 -3.427 14.239 1.00 91.94 85 LYS A N 1
ATOM 671 C CA . LYS A 1 85 ? -16.988 -2.076 14.266 1.00 91.94 85 LYS A CA 1
ATOM 672 C C . LYS A 1 85 ? -17.272 -1.691 15.716 1.00 91.94 85 LYS A C 1
ATOM 674 O O . LYS A 1 85 ? -18.010 -2.393 16.408 1.00 91.94 85 LYS A O 1
ATOM 679 N N . LYS A 1 86 ? -16.678 -0.594 16.179 1.00 89.62 86 LYS A N 1
ATOM 680 C CA . LYS A 1 86 ? -16.868 -0.039 17.524 1.00 89.62 86 LYS A CA 1
ATOM 681 C C . LYS A 1 86 ? -17.211 1.443 17.437 1.00 89.62 86 LYS A C 1
ATOM 683 O O . LYS A 1 86 ? -16.900 2.113 16.454 1.00 89.62 86 LYS A O 1
ATOM 688 N N . ARG A 1 87 ? -17.878 1.941 18.474 1.00 91.75 87 ARG A N 1
ATOM 689 C CA . ARG A 1 87 ? -18.251 3.347 18.624 1.00 91.75 87 ARG A CA 1
ATOM 690 C C . ARG A 1 87 ? -17.285 4.021 19.594 1.00 91.75 87 ARG A C 1
ATOM 692 O O . ARG A 1 87 ? -17.002 3.462 20.649 1.00 91.75 87 ARG A O 1
ATOM 699 N N . CYS A 1 88 ? -16.803 5.212 19.249 1.00 92.06 88 CYS A N 1
ATOM 700 C CA . CYS A 1 88 ? -16.011 6.032 20.159 1.00 92.06 88 CYS A CA 1
ATOM 701 C C . CYS A 1 88 ? -16.879 6.507 21.325 1.00 92.06 88 CYS A C 1
ATOM 703 O O . CYS A 1 88 ? -17.958 7.054 21.103 1.00 92.06 88 CYS A O 1
ATOM 705 N N . HIS A 1 89 ? -16.392 6.351 22.552 1.00 90.06 89 HIS A N 1
ATOM 706 C CA . HIS A 1 89 ? -17.111 6.798 23.742 1.00 90.06 89 HIS A CA 1
ATOM 707 C C . HIS A 1 89 ? -17.213 8.329 23.847 1.00 90.06 89 HIS A C 1
ATOM 709 O O . HIS A 1 89 ? -18.200 8.839 24.357 1.00 90.06 89 HIS A O 1
ATOM 715 N N . VAL A 1 90 ? -16.219 9.063 23.333 1.00 91.44 90 VAL A N 1
ATOM 716 C CA . VAL A 1 90 ? -16.146 10.529 23.468 1.00 91.44 90 VAL A CA 1
ATOM 717 C C . VAL A 1 90 ? -16.921 11.237 22.355 1.00 91.44 90 VAL A C 1
ATOM 719 O O . VAL A 1 90 ? -17.790 12.053 22.626 1.00 91.44 90 VAL A O 1
ATOM 722 N N . CYS A 1 91 ? -16.627 10.922 21.090 1.00 92.44 91 CYS A N 1
ATOM 723 C CA . CYS A 1 91 ? -17.214 11.624 19.943 1.00 92.44 91 CYS A CA 1
ATOM 724 C C . CYS A 1 91 ? -18.355 10.862 19.253 1.00 92.44 91 CYS A C 1
ATOM 726 O O . CYS A 1 91 ? -18.912 11.356 18.276 1.00 92.44 91 CYS A O 1
ATOM 728 N N . GLY A 1 92 ? -18.670 9.635 19.682 1.00 89.69 92 GLY A N 1
ATOM 729 C CA . GLY A 1 92 ? -19.757 8.833 19.110 1.00 89.69 92 GLY A CA 1
ATOM 730 C C . GLY A 1 92 ? -19.524 8.309 17.686 1.00 89.69 92 GLY A C 1
ATOM 731 O O . GLY A 1 92 ? -20.372 7.587 17.163 1.00 89.69 92 GLY A O 1
ATOM 732 N N . LYS A 1 93 ? -18.389 8.623 17.044 1.00 91.19 93 LYS A N 1
ATOM 733 C CA . LYS A 1 93 ? -18.066 8.151 15.687 1.00 91.19 93 LYS A CA 1
ATOM 734 C C . LYS A 1 93 ? -17.832 6.637 15.671 1.00 91.19 93 LYS A C 1
ATOM 736 O O . LYS A 1 93 ? -17.199 6.091 16.577 1.00 91.19 93 LYS A O 1
ATOM 741 N N . ASN A 1 94 ? -18.315 5.964 14.627 1.00 91.50 94 ASN A N 1
ATOM 742 C CA . ASN A 1 94 ? -18.069 4.537 14.410 1.00 91.50 94 ASN A CA 1
ATOM 743 C C . ASN A 1 94 ? -16.760 4.337 13.638 1.00 91.50 94 ASN A C 1
ATOM 745 O O . ASN A 1 94 ? -16.507 5.043 12.665 1.00 91.50 94 ASN A O 1
ATOM 749 N N . PHE A 1 95 ? -15.952 3.361 14.044 1.00 90.38 95 PHE A N 1
ATOM 750 C CA . PHE A 1 95 ? -14.699 3.018 13.377 1.00 90.38 95 PHE A CA 1
ATOM 751 C C . PHE A 1 95 ? -14.394 1.521 13.476 1.00 90.38 95 PHE A C 1
ATOM 753 O O . PHE A 1 95 ? -14.977 0.792 14.284 1.00 90.38 95 PHE A O 1
ATOM 760 N N . GLU A 1 96 ? -13.505 1.050 12.605 1.00 91.81 96 GLU A N 1
ATOM 761 C CA . GLU A 1 96 ? -13.097 -0.351 12.534 1.00 91.81 96 GLU A CA 1
ATOM 762 C C . GLU A 1 96 ? -11.730 -0.548 13.182 1.00 91.81 96 GLU A C 1
ATOM 764 O O . GLU A 1 96 ? -10.761 0.114 12.817 1.00 91.81 96 GLU A O 1
ATOM 769 N N . ILE A 1 97 ? -11.647 -1.499 14.109 1.00 89.62 97 ILE A N 1
ATOM 770 C CA . ILE A 1 97 ? -10.410 -1.863 14.810 1.00 89.62 97 ILE A CA 1
ATOM 771 C C . ILE A 1 97 ? -10.163 -3.353 14.600 1.00 89.62 97 ILE A C 1
ATOM 773 O O . ILE A 1 97 ? -11.105 -4.132 14.432 1.00 89.62 97 ILE A O 1
ATOM 777 N N . SER A 1 98 ? -8.903 -3.778 14.597 1.00 90.06 98 SER A N 1
ATOM 778 C CA . SER A 1 98 ? -8.583 -5.203 14.638 1.00 90.06 98 SER A CA 1
ATOM 779 C C . SER A 1 98 ? -9.101 -5.828 15.936 1.00 90.06 98 SER A C 1
ATOM 781 O O . SER A 1 98 ? -9.022 -5.228 17.005 1.00 90.06 98 SER A O 1
ATOM 783 N N . ALA A 1 99 ? -9.607 -7.061 15.856 1.00 86.56 99 ALA A N 1
ATOM 784 C CA . ALA A 1 99 ? -10.160 -7.752 17.024 1.00 86.56 99 ALA A CA 1
ATOM 785 C C . ALA A 1 99 ? -9.161 -7.862 18.194 1.00 86.56 99 ALA A C 1
ATOM 787 O O . ALA A 1 99 ? -9.568 -7.835 19.347 1.00 86.56 99 ALA A O 1
ATOM 788 N N . SER A 1 100 ? -7.861 -7.940 17.899 1.00 86.19 100 SER A N 1
ATOM 789 C CA . SER A 1 100 ? -6.794 -8.024 18.903 1.00 86.19 100 SER A CA 1
ATOM 790 C C . SER A 1 100 ? -6.542 -6.720 19.666 1.00 86.19 100 SER A C 1
ATOM 792 O O . SER A 1 100 ? -6.005 -6.775 20.763 1.00 86.19 100 SER A O 1
ATOM 794 N N . LEU A 1 101 ? -6.891 -5.561 19.094 1.00 84.69 101 LEU A N 1
ATOM 795 C CA . LEU A 1 101 ? -6.691 -4.248 19.724 1.00 84.69 101 LEU A CA 1
ATOM 796 C C . LEU A 1 101 ? -7.942 -3.746 20.462 1.00 84.69 101 LEU A C 1
ATOM 798 O O . LEU A 1 101 ? -7.932 -2.651 21.019 1.00 84.69 101 LEU A O 1
ATOM 802 N N . VAL A 1 102 ? -9.028 -4.520 20.470 1.00 83.38 102 VAL A N 1
ATOM 803 C CA . VAL A 1 102 ? -10.218 -4.193 21.258 1.00 83.38 102 VAL A CA 1
ATOM 804 C C . VAL A 1 102 ? -9.954 -4.591 22.710 1.00 83.38 102 VAL A C 1
ATOM 806 O O . VAL A 1 102 ? -10.203 -5.728 23.100 1.00 83.38 102 VAL A O 1
ATOM 809 N N . SER A 1 103 ? -9.436 -3.658 23.506 1.00 79.06 103 SER A N 1
ATOM 810 C CA . SER A 1 103 ? -9.303 -3.801 24.956 1.00 79.06 103 SER A CA 1
ATOM 811 C C . SER A 1 103 ? -10.375 -2.976 25.678 1.00 79.06 103 SER A C 1
ATOM 813 O O . SER A 1 103 ? -10.531 -1.781 25.436 1.00 79.06 103 SER A O 1
ATOM 815 N N . GLY A 1 104 ? -11.126 -3.625 26.572 1.00 82.00 104 GLY A N 1
ATOM 816 C CA . GLY A 1 104 ? -12.143 -2.985 27.414 1.00 82.00 104 GLY A CA 1
ATOM 817 C C . GLY A 1 104 ? -13.476 -2.654 26.724 1.00 82.00 104 GLY A C 1
ATOM 818 O O . GLY A 1 104 ? -13.705 -2.949 25.549 1.00 82.00 104 GLY A O 1
ATOM 819 N N . GLU A 1 105 ? -14.384 -2.053 27.498 1.00 79.75 105 GLU A N 1
ATOM 820 C CA . GLU A 1 105 ? -15.730 -1.655 27.053 1.00 79.75 105 GLU A CA 1
ATOM 821 C C . GLU A 1 105 ? -15.752 -0.265 26.399 1.00 79.75 105 GLU A C 1
ATOM 823 O O . GLU A 1 105 ? -16.542 -0.011 25.486 1.00 79.75 105 GLU A O 1
ATOM 828 N N . PHE A 1 106 ? -14.846 0.623 26.821 1.00 85.75 106 PHE A N 1
ATOM 829 C CA . PHE A 1 106 ? -14.774 2.007 26.363 1.00 85.75 106 PHE A CA 1
ATOM 830 C C . PHE A 1 106 ? -13.591 2.208 25.424 1.00 85.75 106 PHE A C 1
ATOM 832 O O . PHE A 1 106 ? -12.437 2.155 25.842 1.00 85.75 106 PHE A O 1
ATOM 839 N N . VAL A 1 107 ? -13.878 2.503 24.157 1.00 88.19 107 VAL A N 1
ATOM 840 C CA . VAL A 1 107 ? -12.844 2.763 23.152 1.00 88.19 107 VAL A CA 1
ATOM 841 C C . VAL A 1 107 ? -12.892 4.224 22.717 1.00 88.19 107 VAL A C 1
ATOM 843 O O . VAL A 1 107 ? -13.967 4.782 22.485 1.00 88.19 107 VAL A O 1
ATOM 846 N N . ARG A 1 108 ? -11.723 4.854 22.594 1.00 89.06 108 ARG A N 1
ATOM 847 C CA . ARG A 1 108 ? -11.561 6.215 22.063 1.00 89.06 108 ARG A CA 1
ATOM 848 C C . ARG A 1 108 ? -10.987 6.148 20.649 1.00 89.06 108 ARG A C 1
ATOM 850 O O . ARG A 1 108 ? -10.184 5.268 20.355 1.00 89.06 108 ARG A O 1
ATOM 857 N N . CYS A 1 109 ? -11.412 7.047 19.763 1.00 88.94 109 CYS A N 1
ATOM 858 C CA . CYS A 1 109 ? -10.801 7.169 18.441 1.00 88.94 109 CYS A CA 1
ATOM 859 C C . CYS A 1 109 ? -9.457 7.905 18.535 1.00 88.94 109 CYS A C 1
ATOM 861 O O . CYS A 1 109 ? -9.222 8.648 19.488 1.00 88.94 109 CYS A O 1
ATOM 863 N N . ASN A 1 110 ? -8.614 7.745 17.514 1.00 88.56 110 ASN A N 1
ATOM 864 C CA . ASN A 1 110 ? -7.290 8.377 17.449 1.00 88.56 110 ASN A CA 1
ATOM 865 C C . ASN A 1 110 ? -7.344 9.909 17.577 1.00 88.56 110 ASN A C 1
ATOM 867 O O . ASN A 1 110 ? -6.400 10.508 18.077 1.00 88.56 110 ASN A O 1
ATOM 871 N N . ASP A 1 111 ? -8.452 10.536 17.174 1.00 88.88 111 ASP A N 1
ATOM 872 C CA . ASP A 1 111 ? -8.640 11.986 17.296 1.00 88.88 111 ASP A CA 1
ATOM 873 C C . ASP A 1 111 ? -8.911 12.436 18.740 1.00 88.88 111 ASP A C 1
ATOM 875 O O . ASP A 1 111 ? -8.531 13.537 19.107 1.00 88.88 111 ASP A O 1
ATOM 879 N N . CYS A 1 112 ? -9.560 11.600 19.560 1.00 86.69 112 CYS A N 1
ATOM 880 C CA . CYS A 1 112 ? -9.920 11.929 20.948 1.00 86.69 112 CYS A CA 1
ATOM 881 C C . CYS A 1 112 ? -8.846 11.540 21.974 1.00 86.69 112 CYS A C 1
ATOM 883 O O . CYS A 1 112 ? -9.033 11.779 23.164 1.00 86.69 112 CYS A O 1
ATOM 885 N N . VAL A 1 113 ? -7.791 10.844 21.545 1.00 84.25 113 VAL A N 1
ATOM 886 C CA . VAL A 1 113 ? -6.642 10.499 22.398 1.00 84.25 113 VAL A CA 1
ATOM 887 C C . VAL A 1 113 ? -5.565 11.589 22.350 1.00 84.25 113 VAL A C 1
ATOM 889 O O . VAL A 1 113 ? -4.722 11.625 23.241 1.00 84.25 113 VAL A O 1
ATOM 892 N N . LYS A 1 114 ? -5.597 12.455 21.329 1.00 70.69 114 LYS A N 1
ATOM 893 C CA . LYS A 1 114 ? -4.707 13.615 21.220 1.00 70.69 114 LYS A CA 1
ATOM 894 C C . LYS A 1 114 ? -4.964 14.645 22.311 1.00 70.69 114 LYS A C 1
ATOM 896 O O . LYS A 1 114 ? -6.139 14.792 22.715 1.00 70.69 114 LYS A O 1
#

Solvent-accessible surface area (backbone atoms only — not comparable to full-atom values): 8146 Å² total; per-residue (Å²): 134,70,84,84,82,57,55,72,69,57,54,51,52,52,51,53,55,48,54,55,56,47,60,63,54,67,73,70,71,71,76,90,79,73,74,97,71,86,80,79,79,84,66,91,66,75,87,71,84,84,73,85,71,80,84,82,84,74,91,88,69,84,83,73,88,67,80,77,72,92,76,81,78,78,78,77,87,70,78,80,84,60,68,42,82,45,56,19,70,84,80,61,51,75,47,76,41,49,59,89,73,66,64,82,93,70,41,72,47,81,79,73,73,106

pLDDT: mean 78.67, std 11.34, range [54.06, 92.88]